Protein AF-A0A970C2X7-F1 (afdb_monomer)

Solvent-accessible surface area (backbone atoms only — not comparable to full-atom values): 4906 Å² total; per-residue (Å²): 111,40,42,36,41,36,35,39,79,93,46,72,52,71,52,73,41,86,58,91,67,86,53,75,91,48,49,80,43,78,45,50,55,66,56,58,46,74,77,52,50,67,67,51,79,92,53,54,72,67,53,45,52,52,51,47,53,51,52,49,52,52,51,50,57,40,48,77,68,70,49,56,67,68,51,40,48,73,51,16,33,38,31,35,86

Sequence (85 aa):
MTKITYTVGSETASIFWGIAEEFSELRGKTFLLNEMAAAQLTELEDISLTAKILLSAVAGAVIQHLMDKNIDPELIFSSGSFVVE

Nearest PDB structures (foldseek):
  1dlq-assembly1_B  TM=5.841E-01  e=4.899E+00  Acinetobacter baylyi ADP1

Foldseek 3Di:
DKKKWKDFDHDIDIDDDDDPDDLPVQAPDKDALLQLPPVNLVVPPPDDPSNSVVSNVVSVVVLVVCVVVVHDPVRCRVGMMMHID

Secondary structure (DSSP, 8-state):
-EEEEEEETTEEEEEEE-S----TTTBT-EEEGGG-SHHHHHT-TTS-HHHHHHHHHHHHHHHHHHHHTT--HHHHHHH-EEEE-

Mean predicted aligned error: 3.69 Å

Structure (mmCIF, N/CA/C/O backbone):
data_AF-A0A970C2X7-F1
#
_entry.id   AF-A0A970C2X7-F1
#
loop_
_atom_site.group_PDB
_atom_site.id
_atom_site.type_symbol
_atom_site.label_atom_id
_atom_site.label_alt_id
_atom_site.label_comp_id
_atom_site.label_asym_id
_atom_site.label_entity_id
_atom_site.label_seq_id
_atom_site.pdbx_PDB_ins_code
_atom_site.Cartn_x
_atom_site.Cartn_y
_atom_site.Cartn_z
_atom_site.occupancy
_atom_site.B_iso_or_equiv
_atom_site.auth_seq_id
_atom_site.auth_comp_id
_atom_site.auth_asym_id
_atom_site.auth_atom_id
_atom_site.pdbx_PDB_model_num
ATOM 1 N N . MET A 1 1 ? 7.704 15.619 5.995 1.00 81.62 1 MET A N 1
ATOM 2 C CA . MET A 1 1 ? 7.992 14.535 5.039 1.00 81.62 1 MET A CA 1
ATOM 3 C C . MET A 1 1 ? 7.587 13.248 5.724 1.00 81.62 1 MET A C 1
ATOM 5 O O . MET A 1 1 ? 8.064 13.013 6.828 1.00 81.62 1 MET A O 1
ATOM 9 N N . THR A 1 2 ? 6.663 12.503 5.132 1.00 88.88 2 THR A N 1
ATOM 10 C CA .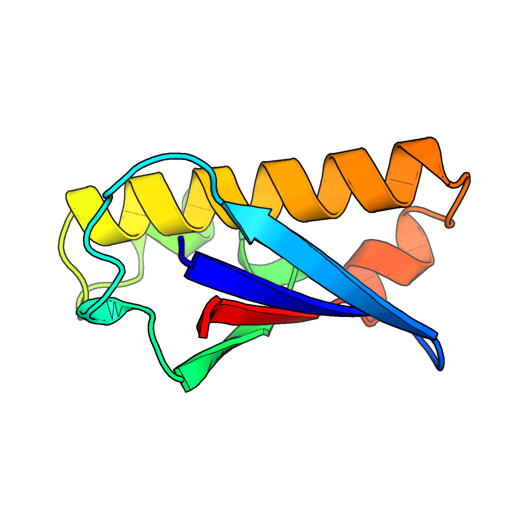 THR A 1 2 ? 6.135 11.246 5.693 1.00 88.88 2 THR A CA 1
ATOM 11 C C . THR A 1 2 ? 6.850 10.091 5.010 1.00 88.88 2 THR A C 1
ATOM 13 O O . THR A 1 2 ? 7.060 10.150 3.796 1.00 88.88 2 THR A O 1
ATOM 16 N N . LYS A 1 3 ? 7.268 9.070 5.758 1.00 92.75 3 LYS A N 1
ATOM 17 C CA . LYS A 1 3 ? 7.937 7.905 5.172 1.00 92.75 3 LYS A CA 1
ATOM 18 C C . LYS A 1 3 ? 6.912 6.794 4.999 1.00 92.75 3 LYS A C 1
ATOM 20 O O . LYS A 1 3 ? 6.156 6.496 5.909 1.00 92.75 3 LYS A O 1
ATOM 25 N N . ILE A 1 4 ? 6.872 6.196 3.817 1.00 94.62 4 ILE A N 1
ATOM 26 C CA . ILE A 1 4 ? 6.028 5.037 3.543 1.00 94.62 4 ILE A CA 1
ATOM 27 C C . ILE A 1 4 ? 6.958 3.850 3.361 1.00 94.62 4 ILE A C 1
ATOM 29 O O . ILE A 1 4 ? 7.740 3.827 2.410 1.00 94.62 4 ILE A O 1
ATOM 33 N N . THR A 1 5 ? 6.894 2.883 4.267 1.00 96.62 5 THR A N 1
ATOM 34 C CA . THR A 1 5 ? 7.642 1.627 4.154 1.00 96.62 5 THR A CA 1
ATOM 35 C C . THR A 1 5 ? 6.720 0.581 3.548 1.00 96.62 5 THR A C 1
ATOM 37 O O . THR A 1 5 ? 5.616 0.401 4.045 1.00 96.62 5 THR A O 1
ATOM 40 N N . TYR A 1 6 ? 7.143 -0.109 2.494 1.00 95.75 6 TYR A N 1
ATOM 41 C CA . TYR A 1 6 ? 6.379 -1.199 1.889 1.00 95.75 6 TYR A CA 1
ATOM 42 C C . TYR A 1 6 ? 7.188 -2.489 1.855 1.00 95.75 6 TYR A C 1
ATOM 44 O O . TYR A 1 6 ? 8.420 -2.457 1.790 1.00 95.75 6 TYR A O 1
ATOM 52 N N . THR A 1 7 ? 6.473 -3.611 1.861 1.00 95.88 7 THR A N 1
ATOM 53 C CA . THR A 1 7 ? 7.029 -4.960 1.770 1.00 95.88 7 THR A CA 1
ATOM 54 C C . THR A 1 7 ? 6.271 -5.755 0.713 1.00 95.88 7 THR A C 1
ATOM 56 O O . THR A 1 7 ? 5.043 -5.733 0.709 1.00 95.88 7 THR A O 1
ATOM 59 N N . VAL A 1 8 ? 6.989 -6.454 -0.169 1.00 94.81 8 VAL A N 1
ATOM 60 C CA . VAL A 1 8 ? 6.439 -7.383 -1.173 1.00 94.81 8 VAL A CA 1
ATOM 61 C C . VAL A 1 8 ? 7.326 -8.625 -1.206 1.00 94.81 8 VAL A C 1
ATOM 63 O O . VAL A 1 8 ? 8.527 -8.527 -1.459 1.00 94.81 8 VAL A O 1
ATOM 66 N N . GLY A 1 9 ? 6.763 -9.800 -0.923 1.00 89.56 9 GLY A N 1
ATOM 67 C CA . GLY A 1 9 ? 7.555 -11.01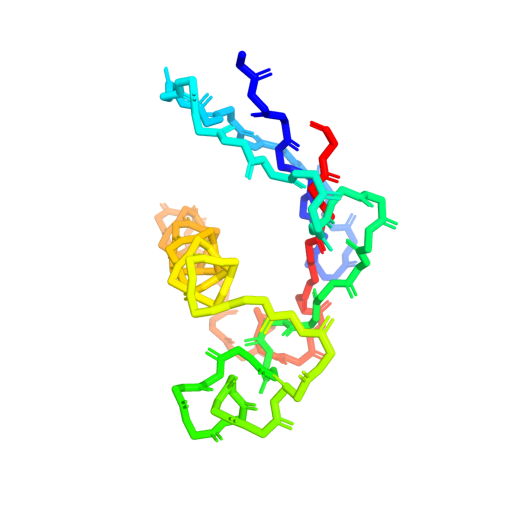6 -0.728 1.00 89.56 9 GLY A CA 1
ATOM 68 C C . GLY A 1 9 ? 8.626 -10.829 0.357 1.00 89.56 9 GLY A C 1
ATOM 69 O O . GLY A 1 9 ? 8.307 -10.564 1.514 1.00 89.56 9 GLY A O 1
ATOM 70 N N . SER A 1 10 ? 9.901 -10.963 -0.016 1.00 85.94 10 SER A N 1
ATOM 71 C CA . SER A 1 10 ? 11.055 -10.725 0.869 1.00 85.94 10 SER A CA 1
ATOM 72 C C . SER A 1 10 ? 11.673 -9.329 0.738 1.00 85.94 10 SER A C 1
ATOM 74 O O . SER A 1 10 ? 12.667 -9.041 1.404 1.00 85.94 10 SER A O 1
ATOM 76 N N . GLU A 1 11 ? 11.155 -8.480 -0.150 1.00 86.56 11 GLU A N 1
ATOM 77 C CA . GLU A 1 11 ? 11.691 -7.141 -0.375 1.00 86.56 11 GLU A CA 1
ATOM 78 C C . GLU A 1 11 ? 11.003 -6.121 0.525 1.00 86.56 11 GLU A C 1
ATOM 80 O O . GLU A 1 11 ? 9.777 -6.060 0.572 1.00 86.56 11 GLU A O 1
ATOM 85 N N . THR A 1 12 ? 11.793 -5.272 1.183 1.00 93.50 12 THR A N 1
ATOM 86 C CA . THR A 1 12 ? 11.306 -4.108 1.929 1.00 93.50 12 THR A CA 1
ATOM 87 C C . THR A 1 12 ? 12.026 -2.863 1.440 1.00 93.50 12 THR A C 1
ATOM 89 O O . THR A 1 12 ? 13.253 -2.838 1.331 1.00 93.50 12 THR A O 1
ATOM 92 N N . ALA A 1 13 ? 11.269 -1.811 1.157 1.00 93.44 13 ALA A N 1
ATOM 93 C CA . ALA A 1 13 ? 11.811 -0.530 0.731 1.00 93.44 13 ALA A CA 1
ATOM 94 C C . ALA A 1 13 ? 10.903 0.618 1.182 1.00 93.44 13 ALA A C 1
ATOM 96 O O . ALA A 1 13 ? 9.908 0.418 1.879 1.00 93.44 13 ALA A O 1
ATOM 97 N N . SER A 1 14 ? 11.276 1.851 0.838 1.00 93.94 14 SER A N 1
ATOM 98 C CA . SER A 1 14 ? 10.521 3.028 1.254 1.00 93.94 14 SER A CA 1
ATOM 99 C C . SER A 1 14 ? 10.426 4.081 0.160 1.00 93.94 14 SER A C 1
ATOM 101 O O . SER A 1 14 ? 11.344 4.232 -0.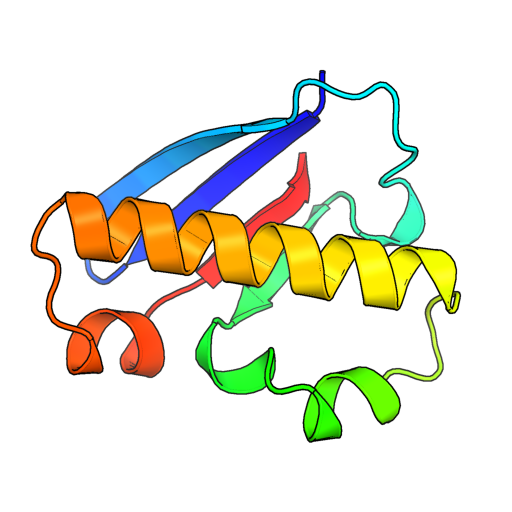647 1.00 93.94 14 SER A O 1
ATOM 103 N N . ILE A 1 15 ? 9.327 4.831 0.177 1.00 92.12 15 ILE A N 1
ATOM 104 C CA . ILE A 1 15 ? 9.162 6.091 -0.554 1.00 92.12 15 ILE A CA 1
ATOM 105 C C . ILE A 1 15 ? 8.921 7.228 0.441 1.00 92.12 15 ILE A C 1
ATOM 107 O O . ILE A 1 15 ? 8.418 7.011 1.545 1.00 92.12 15 ILE A O 1
ATOM 111 N N . PHE A 1 16 ? 9.287 8.449 0.057 1.00 89.94 16 PHE A N 1
ATOM 112 C CA . PHE A 1 16 ? 9.051 9.639 0.870 1.00 89.94 16 PHE A CA 1
ATOM 113 C C . PHE A 1 16 ? 7.940 10.483 0.258 1.00 89.94 16 PHE A C 1
ATOM 115 O O . PHE A 1 16 ? 8.017 10.873 -0.906 1.00 89.94 16 PHE A O 1
ATOM 122 N N . TRP A 1 17 ? 6.930 10.803 1.062 1.00 87.69 17 TRP A N 1
ATOM 123 C CA . TRP A 1 17 ? 5.845 11.688 0.669 1.00 87.69 17 TRP A CA 1
ATOM 124 C C . TRP A 1 17 ? 6.268 13.150 0.839 1.00 87.69 17 TRP A C 1
ATOM 126 O O . TRP A 1 17 ? 6.651 13.587 1.934 1.00 87.69 17 TRP A O 1
ATOM 136 N N . GLY A 1 18 ? 6.241 13.893 -0.270 1.00 74.50 18 GLY A N 1
ATOM 137 C CA . GLY A 1 18 ? 6.797 15.245 -0.369 1.00 74.50 18 GLY A CA 1
ATOM 138 C C . GLY A 1 18 ? 5.918 16.360 0.203 1.00 74.50 18 GLY A C 1
ATOM 139 O O . GLY A 1 18 ? 6.433 17.441 0.478 1.00 74.50 18 GLY A O 1
ATOM 140 N N . ILE A 1 19 ? 4.619 16.122 0.406 1.00 72.00 19 ILE A N 1
ATOM 141 C CA . ILE A 1 19 ? 3.671 17.146 0.871 1.00 72.00 19 ILE A CA 1
ATOM 142 C C . ILE A 1 19 ? 3.539 17.079 2.400 1.00 72.00 19 ILE A C 1
ATOM 144 O O . ILE A 1 19 ? 3.596 16.000 2.993 1.00 72.00 19 ILE A O 1
ATOM 148 N N . ALA A 1 20 ? 3.365 18.234 3.050 1.00 64.50 20 ALA A N 1
ATOM 149 C CA . ALA A 1 20 ? 3.028 18.354 4.473 1.00 64.50 20 ALA A CA 1
ATOM 150 C C . ALA A 1 20 ? 1.562 17.958 4.756 1.00 64.50 20 ALA A C 1
ATOM 152 O O . ALA A 1 20 ? 0.827 18.689 5.413 1.00 64.50 20 ALA A O 1
ATOM 153 N N . GLU A 1 21 ? 1.127 16.825 4.214 1.00 70.56 21 GLU A N 1
ATOM 154 C CA . GLU A 1 21 ? -0.178 16.242 4.510 1.00 70.56 21 GLU A CA 1
ATOM 155 C C . GLU A 1 21 ? -0.142 15.545 5.871 1.00 70.56 21 GLU A C 1
ATOM 157 O O . GL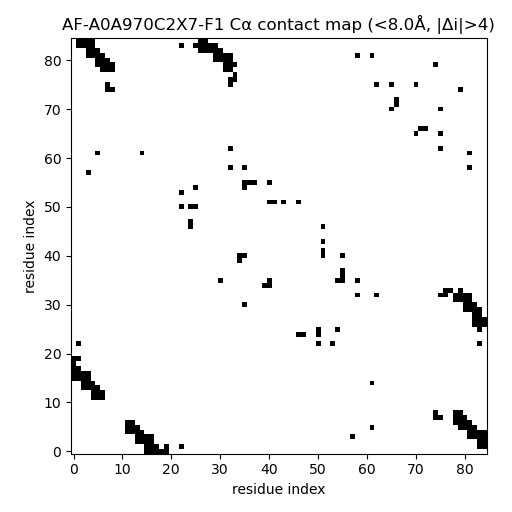U A 1 21 ? 0.858 14.929 6.259 1.00 70.56 21 GLU A O 1
ATOM 162 N N . GLU A 1 22 ? -1.236 15.664 6.621 1.00 79.44 22 GLU A N 1
ATOM 163 C CA . GLU A 1 22 ? -1.349 15.062 7.940 1.00 79.44 22 GLU A CA 1
ATOM 164 C C . GLU A 1 22 ? -1.839 13.615 7.817 1.00 79.44 22 GLU A C 1
ATOM 166 O O . GLU A 1 22 ? -3.014 13.341 7.606 1.00 79.44 22 GLU A O 1
ATOM 171 N N . PHE A 1 23 ? -0.913 12.671 7.973 1.00 87.94 23 PHE A N 1
ATOM 172 C CA . PHE A 1 23 ? -1.195 11.234 7.984 1.00 87.94 23 PHE A CA 1
ATOM 173 C C . PHE A 1 23 ? -1.544 10.700 9.385 1.00 87.94 23 PHE A C 1
ATOM 175 O O . PHE A 1 23 ? -1.373 9.511 9.651 1.00 87.94 23 PHE A O 1
ATOM 182 N N . SER A 1 24 ? -1.985 11.551 10.316 1.00 88.94 24 SER A N 1
ATOM 183 C CA . SER A 1 24 ? -2.156 11.186 11.732 1.00 88.94 24 SER A CA 1
ATOM 184 C C . SER A 1 24 ? -3.082 9.982 11.937 1.00 88.94 24 SER A C 1
ATOM 186 O O . SER A 1 24 ? -2.772 9.114 12.748 1.00 88.94 24 SER A O 1
ATOM 188 N N . GLU A 1 25 ? -4.147 9.864 11.144 1.00 92.25 25 GLU A N 1
ATOM 189 C CA . GLU A 1 25 ? -5.099 8.742 11.195 1.00 92.25 25 GLU A CA 1
ATOM 190 C C . GLU A 1 25 ? -4.561 7.427 10.598 1.00 92.25 25 GLU A C 1
ATOM 192 O O . GLU A 1 25 ? -5.079 6.346 10.900 1.00 92.25 25 GLU A O 1
ATOM 197 N N . LEU A 1 26 ? -3.540 7.512 9.740 1.00 91.75 26 LEU A N 1
ATOM 198 C CA . LEU A 1 26 ? -2.941 6.381 9.020 1.00 91.75 26 LEU A CA 1
ATOM 199 C C . LEU A 1 26 ? -1.619 5.918 9.651 1.00 91.75 26 LEU A C 1
ATOM 201 O O . LEU A 1 26 ? -1.181 4.792 9.419 1.00 91.75 26 LEU A O 1
ATOM 205 N N . ARG A 1 27 ? -0.980 6.783 10.445 1.00 92.19 27 ARG A N 1
ATOM 206 C CA . ARG A 1 27 ? 0.349 6.563 11.013 1.00 92.19 27 ARG A CA 1
ATOM 207 C C . ARG A 1 27 ? 0.399 5.304 11.881 1.00 92.19 27 ARG A C 1
ATOM 209 O O . ARG A 1 27 ? -0.437 5.097 12.757 1.00 92.19 27 ARG A O 1
ATOM 216 N N . GLY A 1 28 ? 1.415 4.479 11.646 1.00 91.00 28 GLY A N 1
ATOM 217 C CA . GLY A 1 28 ? 1.666 3.230 12.366 1.00 91.00 28 GLY A CA 1
ATOM 218 C C . GLY A 1 28 ? 0.737 2.073 11.990 1.00 91.00 28 GLY A C 1
ATOM 219 O O . GLY A 1 28 ? 0.902 0.979 12.525 1.00 91.00 28 GLY A O 1
ATOM 220 N N . LYS A 1 29 ? -0.220 2.276 11.075 1.00 91.81 29 LYS A N 1
ATOM 221 C CA . LYS A 1 29 ? -1.091 1.208 10.575 1.00 91.81 29 LYS A CA 1
ATOM 222 C C . LYS A 1 29 ? -0.448 0.524 9.373 1.00 91.81 29 LYS A C 1
ATOM 224 O O . LYS A 1 29 ? 0.187 1.174 8.544 1.00 91.81 29 LYS A O 1
ATOM 229 N N . THR A 1 30 ? -0.624 -0.792 9.301 1.00 94.06 30 THR A N 1
ATOM 230 C CA . THR A 1 30 ? -0.236 -1.601 8.141 1.00 94.06 30 THR A CA 1
ATOM 231 C C . THR A 1 30 ? -1.455 -1.817 7.262 1.00 94.06 30 THR A C 1
ATOM 233 O O . THR A 1 30 ? -2.517 -2.167 7.771 1.00 94.06 30 THR A O 1
ATOM 236 N N . PHE A 1 31 ? -1.289 -1.632 5.959 1.00 94.12 31 PHE A N 1
ATOM 237 C CA . PHE A 1 31 ? -2.333 -1.803 4.958 1.00 94.12 31 PHE A CA 1
ATOM 238 C C . PHE A 1 31 ? -1.882 -2.814 3.908 1.00 94.12 31 PHE A C 1
ATOM 240 O O . PHE A 1 31 ? -0.728 -2.775 3.475 1.00 94.12 31 PHE A O 1
ATOM 247 N N . LEU A 1 32 ? -2.779 -3.709 3.497 1.00 94.44 32 LEU A N 1
ATOM 248 C CA . LEU A 1 32 ? -2.518 -4.695 2.448 1.00 94.44 32 LEU A CA 1
ATOM 249 C C . LEU A 1 32 ? -2.914 -4.129 1.084 1.00 94.44 32 LEU A C 1
ATOM 251 O O . LEU A 1 32 ? -3.995 -3.568 0.938 1.00 94.44 32 LEU A O 1
ATOM 255 N N . LEU A 1 33 ? -2.063 -4.281 0.067 1.00 93.81 33 LEU A N 1
ATOM 256 C CA . LEU A 1 33 ? -2.285 -3.669 -1.250 1.00 93.81 33 LEU A CA 1
ATOM 257 C C . LEU A 1 33 ? -3.500 -4.245 -1.997 1.00 93.81 33 LEU A C 1
A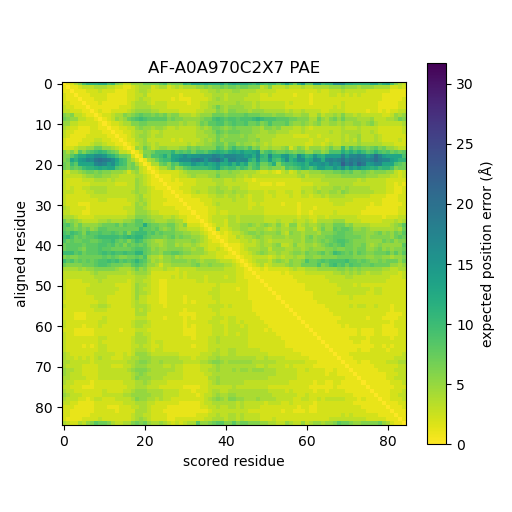TOM 259 O O . LEU A 1 33 ? -4.098 -3.542 -2.809 1.00 93.81 33 LEU A O 1
ATOM 263 N N . ASN A 1 34 ? -3.899 -5.484 -1.708 1.00 90.94 34 ASN A N 1
ATOM 264 C CA . ASN A 1 34 ? -5.122 -6.101 -2.240 1.00 90.94 34 ASN A CA 1
ATOM 265 C C . ASN A 1 34 ? -6.420 -5.635 -1.568 1.00 90.94 34 ASN A C 1
ATOM 267 O O . ASN A 1 34 ? -7.496 -5.964 -2.061 1.00 90.94 34 ASN A O 1
ATOM 271 N N . GLU A 1 35 ? -6.332 -4.889 -0.469 1.00 88.69 35 GLU A N 1
ATOM 272 C CA . GLU A 1 35 ? -7.488 -4.347 0.252 1.00 88.69 35 GLU A CA 1
ATOM 273 C C . GLU A 1 35 ? -7.706 -2.853 -0.031 1.00 88.69 35 GLU A C 1
ATOM 275 O O . GLU A 1 35 ? -8.622 -2.232 0.503 1.00 88.69 35 GLU A O 1
ATOM 280 N N . MET A 1 36 ? -6.866 -2.249 -0.878 1.00 89.06 36 MET A N 1
ATOM 281 C CA . MET A 1 36 ? -6.903 -0.814 -1.185 1.00 89.06 36 MET A CA 1
ATOM 282 C C . MET A 1 36 ? -7.763 -0.477 -2.410 1.00 89.06 36 MET A C 1
ATOM 284 O O . MET A 1 36 ? -7.648 0.619 -2.964 1.00 89.06 36 MET A O 1
ATOM 288 N N . ALA A 1 37 ? -8.626 -1.391 -2.864 1.00 81.38 37 ALA A N 1
ATOM 289 C CA . ALA A 1 37 ? -9.567 -1.074 -3.930 1.00 81.38 37 ALA A CA 1
ATOM 290 C C . ALA A 1 37 ? -10.566 -0.006 -3.456 1.00 81.38 37 ALA A C 1
ATOM 292 O O . ALA A 1 37 ? -10.986 0.006 -2.299 1.00 81.38 37 ALA A O 1
ATOM 293 N N . ALA A 1 38 ? -11.009 0.867 -4.367 1.00 77.62 38 ALA A N 1
ATOM 294 C CA . ALA A 1 38 ? -11.908 1.975 -4.029 1.00 77.62 38 ALA A CA 1
ATOM 295 C C . ALA A 1 38 ? -13.181 1.524 -3.284 1.00 77.62 38 ALA A C 1
ATOM 297 O O . ALA A 1 38 ? -13.629 2.214 -2.373 1.00 77.62 38 ALA A O 1
ATOM 298 N N . ALA A 1 39 ? -13.723 0.350 -3.629 1.00 76.44 39 ALA A N 1
ATOM 299 C CA . ALA A 1 39 ? -14.886 -0.230 -2.956 1.00 76.44 39 ALA A CA 1
ATOM 300 C C . ALA A 1 39 ? -14.606 -0.620 -1.491 1.00 76.44 39 ALA A C 1
ATOM 302 O O . ALA A 1 39 ? -15.444 -0.400 -0.626 1.00 76.44 39 ALA A O 1
ATOM 303 N N . GLN A 1 40 ? -13.416 -1.135 -1.184 1.00 82.19 40 GLN A N 1
ATOM 304 C CA . GLN A 1 40 ? -13.042 -1.528 0.180 1.00 82.19 40 GLN A CA 1
ATOM 305 C C . GLN A 1 40 ? -12.713 -0.302 1.040 1.00 82.19 40 GLN A C 1
ATOM 307 O O . GLN A 1 40 ? -13.108 -0.216 2.198 1.00 82.19 40 GLN A O 1
ATOM 312 N N . LEU A 1 41 ? -12.072 0.716 0.456 1.00 82.44 41 LEU A N 1
ATOM 313 C CA . LEU A 1 41 ? -11.780 1.971 1.156 1.00 82.44 41 LEU A CA 1
ATOM 314 C C . LEU A 1 41 ? -13.049 2.707 1.607 1.00 82.44 41 LEU A C 1
ATOM 316 O O . LEU A 1 41 ? -13.041 3.383 2.641 1.00 82.44 41 LEU A O 1
ATOM 320 N N . THR A 1 42 ? -14.153 2.585 0.859 1.00 80.94 42 THR A N 1
ATOM 321 C CA . THR A 1 42 ? -15.427 3.186 1.274 1.00 80.94 42 THR A CA 1
ATOM 322 C C . THR A 1 42 ? -15.978 2.578 2.561 1.00 80.94 42 THR A C 1
ATOM 324 O O . THR A 1 42 ? -16.573 3.325 3.338 1.00 80.94 42 THR A O 1
ATOM 327 N N . GLU A 1 43 ? -15.687 1.305 2.840 1.00 84.50 43 GLU A N 1
ATOM 328 C CA . GLU A 1 43 ? -16.156 0.562 4.022 1.00 84.50 43 GLU A CA 1
ATOM 329 C C . GLU A 1 43 ? -15.397 0.915 5.313 1.00 84.50 43 GLU A C 1
ATOM 331 O O . GLU A 1 43 ? -15.837 0.565 6.404 1.00 84.50 43 GLU A O 1
ATOM 336 N N . LEU A 1 44 ? -14.275 1.639 5.228 1.00 84.75 44 LEU A N 1
ATOM 337 C CA . LEU A 1 44 ? -13.513 2.061 6.408 1.00 84.75 44 LEU A CA 1
ATOM 338 C C . LEU A 1 44 ? -14.245 3.182 7.163 1.00 84.75 44 LEU A C 1
ATOM 340 O O . LEU A 1 44 ? -14.066 4.356 6.859 1.00 84.75 44 LEU A O 1
ATOM 344 N N . GLU A 1 45 ? -15.092 2.865 8.134 1.00 87.12 45 GLU A N 1
ATOM 345 C CA . GLU A 1 45 ? -15.879 3.883 8.858 1.00 87.12 45 GLU A CA 1
ATOM 346 C C . GLU A 1 45 ? -15.063 4.674 9.900 1.00 87.12 45 GLU A C 1
ATOM 348 O O . GLU A 1 45 ? -15.409 5.809 10.223 1.00 87.12 45 GLU A O 1
ATOM 353 N N . ASP A 1 46 ? -13.930 4.127 10.350 1.00 87.75 46 ASP A N 1
ATOM 354 C CA . ASP A 1 46 ? -13.128 4.662 11.465 1.00 87.75 46 ASP A CA 1
ATOM 355 C C . ASP A 1 46 ? -12.081 5.719 11.067 1.00 87.75 46 ASP A C 1
ATOM 357 O O . ASP A 1 46 ? -11.232 6.095 11.881 1.00 87.75 46 ASP A O 1
ATOM 361 N N . ILE A 1 47 ? -12.086 6.173 9.811 1.00 90.69 47 ILE A N 1
ATOM 362 C CA . ILE A 1 47 ? -11.168 7.208 9.322 1.00 90.69 47 ILE A CA 1
ATOM 363 C C . ILE A 1 47 ? -11.906 8.258 8.494 1.00 90.69 47 ILE A C 1
ATOM 365 O O . ILE A 1 47 ? -12.884 7.969 7.796 1.00 90.69 47 ILE A O 1
ATOM 369 N N . SER A 1 48 ? -11.415 9.493 8.542 1.00 92.12 48 SER A N 1
ATOM 370 C CA . SER A 1 48 ? -11.985 10.608 7.795 1.00 92.12 48 SER A CA 1
ATOM 371 C C . SER A 1 48 ? -11.935 10.381 6.279 1.00 92.12 48 SER A C 1
ATOM 373 O O . SER A 1 48 ? -11.115 9.628 5.749 1.00 92.12 48 SER A O 1
ATOM 375 N N . LEU A 1 49 ? -12.789 11.097 5.541 1.00 90.44 49 LEU A N 1
ATOM 376 C CA . LEU A 1 49 ? -12.735 11.107 4.076 1.00 90.44 49 LEU A CA 1
ATOM 377 C C . LEU A 1 49 ? -11.345 11.522 3.564 1.00 90.44 49 LEU A C 1
ATOM 379 O O . LEU A 1 49 ? -10.843 10.938 2.606 1.00 90.44 49 LEU A O 1
ATOM 383 N N . THR A 1 50 ? -10.706 12.490 4.221 1.00 90.62 50 THR A N 1
ATOM 384 C CA . THR A 1 50 ? -9.343 12.917 3.888 1.00 90.62 50 THR A CA 1
ATOM 385 C C . THR A 1 50 ? -8.358 11.763 4.046 1.00 90.62 50 THR A C 1
ATOM 387 O O . THR A 1 50 ? -7.597 11.485 3.123 1.00 90.62 50 THR A O 1
ATOM 390 N N . ALA A 1 51 ? -8.415 11.029 5.160 1.00 91.38 51 ALA A N 1
ATOM 391 C CA . ALA A 1 51 ? -7.572 9.860 5.375 1.00 91.38 51 ALA A CA 1
ATOM 392 C C . ALA A 1 51 ? -7.819 8.760 4.328 1.00 91.38 51 ALA A C 1
ATOM 394 O O . ALA A 1 51 ? -6.858 8.161 3.858 1.00 91.38 51 ALA A O 1
ATOM 395 N N . LYS A 1 52 ? -9.063 8.539 3.880 1.00 91.69 52 LYS A N 1
ATOM 396 C CA . LYS A 1 52 ? -9.359 7.605 2.772 1.00 91.69 52 LYS A CA 1
ATOM 397 C C . LYS A 1 52 ? -8.700 8.029 1.459 1.00 91.69 52 LYS A C 1
ATOM 399 O O . LYS A 1 52 ? -8.129 7.193 0.762 1.00 91.69 52 LYS A O 1
ATOM 404 N N . ILE A 1 53 ? -8.761 9.321 1.127 1.00 90.25 53 ILE A N 1
ATOM 405 C CA . ILE A 1 53 ? -8.137 9.875 -0.084 1.00 90.25 53 ILE A CA 1
ATOM 406 C C . ILE A 1 53 ? -6.617 9.699 -0.021 1.00 90.25 53 ILE A C 1
ATOM 408 O O . ILE A 1 53 ? -6.016 9.201 -0.972 1.00 90.25 53 ILE A O 1
ATOM 412 N N . LEU A 1 54 ? -6.007 10.049 1.113 1.00 91.44 54 LEU A N 1
ATOM 413 C CA . LEU A 1 54 ? -4.571 9.883 1.331 1.00 91.44 54 LEU A CA 1
ATOM 414 C C . LEU A 1 54 ? -4.156 8.411 1.269 1.00 91.44 54 LEU A C 1
ATOM 416 O O . LEU A 1 54 ? -3.157 8.081 0.636 1.00 91.44 54 LEU A O 1
ATOM 420 N N . LEU A 1 55 ? -4.946 7.520 1.869 1.00 92.25 55 LEU A N 1
ATOM 421 C CA . LEU A 1 55 ? -4.700 6.083 1.841 1.00 92.25 55 LEU A CA 1
ATOM 422 C C . LEU A 1 55 ? -4.724 5.540 0.405 1.00 92.25 55 LEU A C 1
ATOM 424 O O . LEU A 1 55 ? -3.802 4.830 0.004 1.00 92.25 55 LEU A O 1
ATOM 428 N N . SER A 1 56 ? -5.719 5.943 -0.392 1.00 91.88 56 SER A N 1
ATOM 429 C CA . SER A 1 56 ? -5.799 5.595 -1.815 1.00 91.88 56 SER A CA 1
ATOM 430 C C . SER A 1 56 ? -4.597 6.115 -2.606 1.00 91.88 56 SER A C 1
ATOM 432 O O . SER A 1 56 ? -4.063 5.396 -3.451 1.00 91.88 56 SER A O 1
ATOM 434 N N . ALA A 1 57 ? -4.167 7.352 -2.345 1.00 91.88 57 ALA A N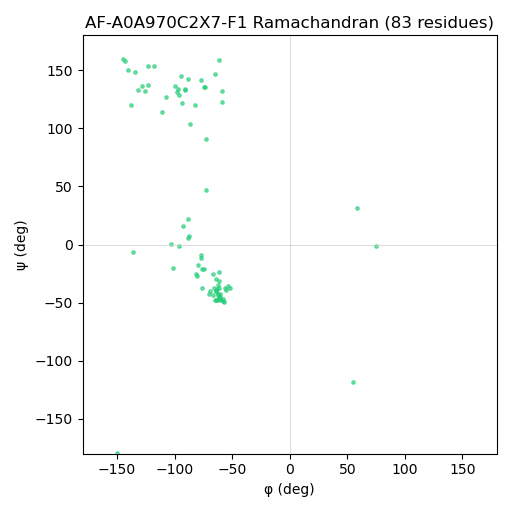 1
ATOM 435 C CA . ALA A 1 57 ? -3.040 7.968 -3.036 1.00 91.88 57 ALA A CA 1
ATOM 436 C C . ALA A 1 57 ? -1.716 7.261 -2.706 1.00 91.88 57 ALA A C 1
ATOM 438 O O . ALA A 1 57 ? -0.930 6.975 -3.610 1.00 91.88 57 ALA A O 1
ATOM 439 N N . VAL A 1 58 ? -1.491 6.924 -1.432 1.00 93.00 58 VAL A N 1
ATOM 440 C CA . VAL A 1 58 ? -0.304 6.175 -1.001 1.00 93.00 58 VAL A CA 1
ATOM 441 C C . VAL A 1 58 ? -0.289 4.779 -1.612 1.00 93.00 58 VAL A C 1
ATOM 443 O O . VAL A 1 58 ? 0.732 4.386 -2.174 1.00 93.00 58 VAL A O 1
ATOM 446 N N . ALA A 1 59 ? -1.406 4.050 -1.558 1.00 94.12 59 ALA A N 1
ATOM 447 C CA . ALA A 1 59 ? -1.497 2.720 -2.155 1.00 94.12 59 ALA A CA 1
ATOM 448 C C . ALA A 1 59 ? -1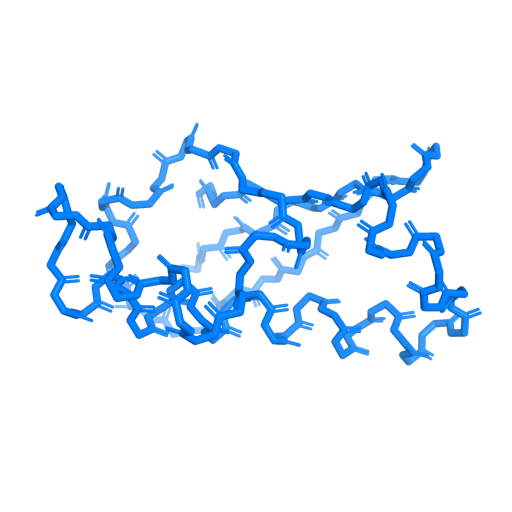.174 2.756 -3.658 1.00 94.12 59 ALA A C 1
ATOM 450 O O . ALA A 1 59 ? -0.347 1.977 -4.131 1.00 94.12 59 ALA A O 1
ATOM 451 N N . GLY A 1 60 ? -1.755 3.711 -4.393 1.00 93.19 60 GLY A N 1
ATOM 452 C CA . GLY A 1 60 ? -1.476 3.907 -5.815 1.00 93.19 60 GLY A CA 1
ATOM 453 C C . GLY A 1 60 ? -0.006 4.223 -6.099 1.00 93.19 60 GLY A C 1
ATOM 454 O O . GLY A 1 60 ? 0.590 3.609 -6.980 1.00 93.19 60 GLY A O 1
ATOM 455 N N . ALA A 1 61 ? 0.605 5.121 -5.320 1.00 93.19 61 ALA A N 1
ATOM 456 C CA . ALA A 1 61 ? 2.018 5.469 -5.469 1.00 93.19 61 ALA A CA 1
ATOM 457 C C . ALA A 1 61 ? 2.953 4.282 -5.184 1.00 93.19 61 ALA A C 1
ATOM 459 O O . ALA A 1 61 ? 3.933 4.088 -5.902 1.00 93.19 61 ALA A O 1
ATOM 460 N N . VAL A 1 62 ? 2.649 3.467 -4.168 1.00 94.56 62 VAL A N 1
ATOM 461 C CA . VAL A 1 62 ? 3.412 2.248 -3.854 1.00 94.56 62 VAL A CA 1
ATOM 462 C C . VAL A 1 62 ? 3.295 1.231 -4.991 1.00 94.56 62 VAL A C 1
ATOM 464 O O . VAL A 1 62 ? 4.317 0.719 -5.446 1.00 94.56 62 VAL A O 1
ATOM 467 N N . ILE A 1 63 ? 2.081 0.973 -5.488 1.00 94.56 63 ILE A N 1
ATOM 468 C CA . ILE A 1 63 ? 1.845 0.045 -6.605 1.00 94.56 63 ILE A CA 1
ATOM 469 C C . ILE A 1 63 ? 2.584 0.515 -7.860 1.00 94.56 63 ILE A C 1
ATOM 471 O O . ILE A 1 63 ? 3.298 -0.278 -8.471 1.00 94.56 63 ILE A O 1
ATOM 475 N N . GLN A 1 64 ? 2.467 1.797 -8.216 1.00 93.94 64 GLN A N 1
ATOM 476 C CA . GLN A 1 64 ? 3.170 2.364 -9.365 1.00 93.94 64 GLN A CA 1
ATOM 477 C C . GLN A 1 64 ? 4.687 2.187 -9.223 1.00 93.94 64 GLN A C 1
ATOM 479 O O . GLN A 1 64 ? 5.332 1.673 -10.130 1.00 93.94 64 GLN A O 1
ATOM 484 N N . HIS A 1 65 ? 5.250 2.531 -8.063 1.00 93.88 65 HIS A N 1
ATOM 485 C CA . HIS A 1 65 ? 6.686 2.403 -7.809 1.00 93.88 65 HIS A CA 1
ATOM 486 C C . HIS A 1 65 ? 7.188 0.951 -7.886 1.00 93.88 65 HIS A C 1
ATOM 488 O O . HIS A 1 65 ? 8.312 0.702 -8.319 1.00 93.88 65 HIS A O 1
ATOM 494 N N . LEU A 1 66 ? 6.373 -0.020 -7.465 1.00 94.19 66 LEU A N 1
ATOM 495 C CA . LEU A 1 66 ? 6.673 -1.451 -7.596 1.00 94.19 66 LEU A CA 1
ATOM 496 C C . LEU A 1 66 ? 6.611 -1.917 -9.058 1.00 94.19 66 LEU A C 1
ATOM 498 O O . LEU A 1 66 ? 7.497 -2.645 -9.507 1.00 94.19 66 LEU A O 1
ATOM 502 N N . MET A 1 67 ? 5.609 -1.467 -9.814 1.00 94.25 67 MET A N 1
ATOM 503 C CA . MET A 1 67 ? 5.489 -1.766 -11.244 1.00 94.25 67 MET A CA 1
ATOM 504 C C . MET A 1 67 ? 6.641 -1.159 -12.055 1.00 94.25 67 MET A C 1
ATOM 506 O O . MET A 1 67 ? 7.203 -1.841 -12.908 1.00 94.25 67 MET A O 1
ATOM 510 N N . ASP A 1 68 ? 7.071 0.064 -11.733 1.00 94.56 68 ASP A N 1
ATOM 511 C CA . ASP A 1 68 ? 8.229 0.723 -12.358 1.00 94.56 68 ASP A CA 1
ATOM 512 C C . ASP A 1 68 ? 9.539 -0.063 -12.136 1.00 94.56 68 ASP A C 1
ATOM 514 O O . ASP A 1 68 ? 10.484 0.032 -12.922 1.00 94.56 68 ASP A O 1
ATOM 518 N N . LYS A 1 69 ? 9.595 -0.887 -11.081 1.00 92.69 69 LYS A N 1
ATOM 519 C CA . LYS A 1 69 ? 10.697 -1.817 -10.791 1.00 92.69 69 LYS A CA 1
ATOM 520 C C . LYS A 1 69 ? 10.542 -3.196 -11.444 1.00 92.69 69 LYS A C 1
ATOM 522 O O . LYS A 1 69 ? 11.373 -4.066 -11.196 1.00 92.69 69 LYS A O 1
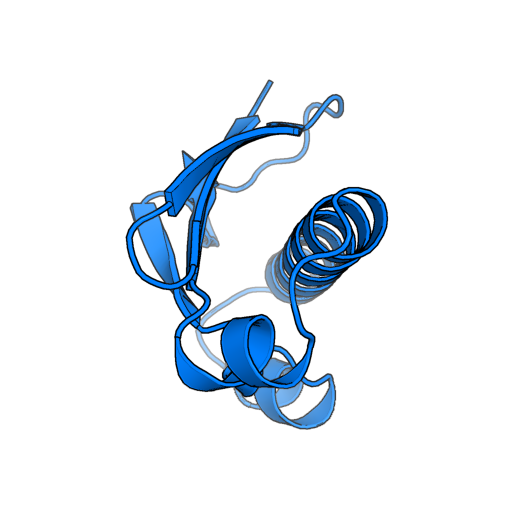ATOM 527 N N . ASN A 1 70 ? 9.530 -3.397 -12.288 1.00 94.50 70 ASN A N 1
ATOM 528 C CA . ASN A 1 70 ? 9.175 -4.684 -12.896 1.00 94.50 70 ASN A CA 1
ATOM 529 C C . ASN A 1 70 ? 8.851 -5.790 -11.874 1.00 94.50 70 ASN A C 1
ATOM 531 O O . ASN A 1 70 ? 9.106 -6.966 -12.138 1.00 94.50 70 ASN A O 1
ATOM 535 N N . ILE A 1 71 ? 8.296 -5.435 -10.710 1.00 93.62 71 ILE A N 1
ATOM 536 C CA . ILE A 1 71 ? 7.765 -6.434 -9.777 1.00 93.62 71 ILE A CA 1
ATOM 537 C C . ILE A 1 71 ? 6.453 -6.993 -10.338 1.00 93.62 71 ILE A C 1
ATOM 539 O O . ILE A 1 71 ? 5.605 -6.241 -10.819 1.00 93.62 71 ILE A O 1
ATOM 543 N N . ASP A 1 72 ? 6.294 -8.315 -10.267 1.00 94.62 72 ASP A N 1
ATOM 544 C CA . ASP A 1 72 ? 5.106 -9.023 -10.747 1.00 94.62 72 ASP A CA 1
ATOM 545 C C . ASP A 1 72 ? 3.830 -8.516 -10.039 1.00 94.62 72 ASP A C 1
ATOM 547 O O . ASP A 1 72 ? 3.753 -8.597 -8.807 1.00 94.62 72 ASP A O 1
ATOM 551 N N . PRO A 1 73 ? 2.814 -8.022 -10.777 1.00 93.56 73 PRO A N 1
ATOM 552 C CA . PRO A 1 73 ? 1.535 -7.617 -10.204 1.00 93.56 73 PRO A CA 1
ATOM 553 C C . PRO A 1 73 ? 0.882 -8.685 -9.321 1.00 93.56 73 PRO A C 1
ATOM 555 O O . PRO A 1 73 ? 0.324 -8.341 -8.279 1.00 93.56 73 PRO A O 1
ATOM 558 N N . GLU A 1 74 ? 0.973 -9.971 -9.675 1.00 94.62 74 GLU A N 1
ATOM 559 C CA . GLU A 1 74 ? 0.406 -11.040 -8.842 1.00 94.62 74 GLU A CA 1
ATOM 560 C C . GLU A 1 74 ? 1.090 -11.101 -7.473 1.00 94.62 74 GLU A C 1
ATOM 562 O O . GLU A 1 74 ? 0.432 -11.273 -6.442 1.00 94.62 74 GLU A O 1
ATOM 567 N N . LEU A 1 75 ? 2.406 -10.883 -7.428 1.00 94.69 75 LEU A N 1
ATOM 568 C CA . LEU A 1 75 ? 3.164 -10.830 -6.182 1.00 94.69 75 LEU A CA 1
ATOM 569 C C . LEU A 1 75 ? 2.819 -9.582 -5.353 1.00 94.69 75 LEU A C 1
ATOM 571 O O . LEU A 1 75 ? 2.668 -9.683 -4.131 1.00 94.69 75 LEU A O 1
ATOM 575 N N . ILE A 1 76 ? 2.647 -8.429 -6.014 1.00 94.88 76 ILE A N 1
ATOM 576 C CA . ILE A 1 76 ? 2.230 -7.165 -5.382 1.00 94.88 76 ILE A CA 1
ATOM 577 C C . ILE A 1 76 ? 0.897 -7.356 -4.658 1.00 94.88 76 ILE A C 1
ATOM 579 O O . ILE A 1 76 ? 0.779 -7.000 -3.489 1.00 94.88 76 ILE A O 1
ATOM 583 N N . PHE A 1 77 ? -0.104 -7.938 -5.318 1.00 93.56 77 PHE A N 1
ATOM 584 C CA . PHE A 1 77 ? -1.430 -8.082 -4.719 1.00 93.56 77 PHE A CA 1
ATOM 585 C C . PHE A 1 77 ? -1.544 -9.291 -3.776 1.00 93.56 77 PHE A C 1
ATOM 587 O O . PHE A 1 77 ? -2.340 -9.261 -2.847 1.00 93.56 77 PHE A O 1
ATOM 594 N N . SER A 1 78 ? -0.746 -10.348 -3.936 1.00 94.44 78 SER A N 1
ATOM 595 C CA . SER A 1 78 ? -0.814 -11.507 -3.025 1.00 94.44 78 SER A CA 1
ATOM 596 C C . SER A 1 78 ? -0.075 -11.309 -1.698 1.00 94.44 78 SER A C 1
ATOM 598 O O . SER A 1 78 ? -0.436 -11.943 -0.708 1.00 94.44 78 SER A O 1
ATOM 600 N N . SER A 1 79 ? 0.955 -10.456 -1.662 1.00 94.94 79 SER A N 1
ATOM 601 C CA . SER A 1 79 ? 1.844 -10.318 -0.493 1.00 94.94 79 SER A CA 1
ATOM 602 C C . SER A 1 79 ? 2.182 -8.879 -0.105 1.00 94.94 79 SER A C 1
ATOM 604 O O . SER A 1 79 ? 2.839 -8.652 0.912 1.00 94.94 79 SER A O 1
ATOM 606 N N . GLY A 1 80 ? 1.773 -7.905 -0.917 1.00 96.38 80 GLY A N 1
ATOM 607 C CA . GLY A 1 80 ? 2.177 -6.522 -0.751 1.00 96.38 80 GLY A CA 1
ATOM 608 C C . GLY A 1 80 ? 1.479 -5.823 0.406 1.00 96.38 80 GLY A C 1
ATOM 609 O O . GLY A 1 80 ? 0.261 -5.903 0.569 1.00 96.38 80 GLY A O 1
ATOM 610 N N . SER A 1 81 ? 2.255 -5.077 1.183 1.00 96.94 81 SER A N 1
ATOM 611 C CA . SER A 1 81 ? 1.757 -4.242 2.273 1.00 96.94 81 SER A CA 1
ATOM 612 C C . SER A 1 81 ? 2.569 -2.963 2.414 1.00 96.94 81 SER A C 1
ATOM 614 O O . SER A 1 81 ? 3.706 -2.887 1.946 1.00 96.94 81 SER A O 1
ATOM 616 N N . PHE A 1 82 ? 2.000 -1.951 3.064 1.00 96.75 82 PHE A N 1
ATOM 617 C CA . PHE A 1 82 ? 2.722 -0.738 3.429 1.00 96.75 82 PHE A CA 1
ATOM 618 C C . PHE A 1 82 ? 2.302 -0.182 4.788 1.00 96.75 82 PHE A C 1
ATOM 620 O O . PHE A 1 82 ? 1.210 -0.447 5.285 1.00 96.75 82 PHE A O 1
ATOM 627 N N . VAL A 1 83 ? 3.193 0.614 5.370 1.00 96.19 83 VAL A N 1
ATOM 628 C CA . VAL A 1 83 ? 3.036 1.318 6.640 1.00 96.19 83 VAL A CA 1
ATOM 629 C C . VAL A 1 83 ? 3.356 2.787 6.428 1.00 96.19 83 VAL A C 1
ATOM 631 O O . VAL A 1 83 ? 4.341 3.130 5.769 1.00 96.19 83 VAL A O 1
ATOM 634 N N . VAL A 1 84 ? 2.527 3.650 7.007 1.00 93.56 84 VAL A N 1
ATOM 635 C CA . VAL A 1 84 ? 2.745 5.097 7.034 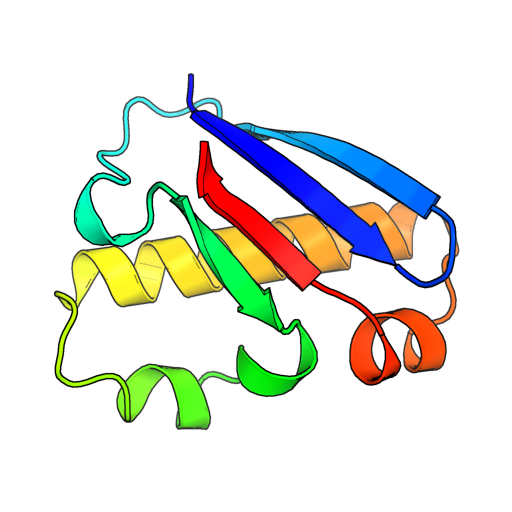1.00 93.56 84 VAL A CA 1
ATOM 636 C C . VAL A 1 84 ? 3.469 5.482 8.331 1.00 93.56 84 VAL A C 1
ATOM 638 O O . VAL A 1 84 ? 2.954 5.216 9.416 1.00 93.56 84 VAL A O 1
ATOM 641 N N . GLU A 1 85 ? 4.646 6.105 8.232 1.00 89.75 85 GLU A N 1
ATOM 642 C CA . GLU A 1 85 ? 5.519 6.529 9.347 1.00 89.75 85 GLU A CA 1
ATOM 643 C C . GLU A 1 85 ? 5.567 8.060 9.498 1.00 89.75 85 GLU A C 1
ATOM 645 O O . GLU A 1 85 ? 5.885 8.785 8.523 1.00 89.75 85 GLU A O 1
#

Radius of gyration: 12.21 Å; Cα contacts (8 Å, |Δi|>4): 120; chains: 1; bounding box: 28×30×25 Å

pLDDT: mean 90.17, std 6.3, range [64.5, 96.94]